Protein AF-A0A1G7HHD4-F1 (afdb_monomer)

Secondary structure (DSSP, 8-state):
----------PPPP-EEEEEETTEEEEEEGGG-------------TT--

Foldseek 3Di:
DDPPPPDPPPPDPFDWDWDDDVPDIDIDGPVPDPDDDDDDPDPDDPPDD

Sequence (49 aa):
MNATDASKQAAKPLEFLSFTLGEEEYGIDIQKVQELRGYDAVTRIANAP

pLDDT: mean 75.31, std 13.98, range [45.5, 94.0]

Structure (mmCIF, N/CA/C/O backbone):
data_AF-A0A1G7HHD4-F1
#
_entry.id   AF-A0A1G7HHD4-F1
#
loop_
_atom_site.group_PDB
_atom_site.id
_atom_site.type_symbol
_atom_site.label_atom_id
_atom_site.label_alt_id
_atom_site.label_comp_id
_atom_site.label_asym_id
_atom_site.label_entity_id
_atom_site.label_seq_id
_atom_site.pdbx_PDB_ins_code
_atom_site.Cartn_x
_atom_site.Cartn_y
_atom_site.Cartn_z
_atom_site.occupancy
_atom_site.B_iso_or_equiv
_atom_site.auth_seq_id
_atom_site.auth_comp_id
_atom_site.auth_asym_id
_atom_site.auth_atom_id
_atom_site.pdbx_PDB_model_num
ATOM 1 N N . MET A 1 1 ? -29.612 4.317 41.915 1.00 53.44 1 MET A N 1
ATOM 2 C CA . MET A 1 1 ? -28.199 4.564 41.555 1.00 53.44 1 MET A CA 1
ATOM 3 C C . MET A 1 1 ? -27.637 3.283 40.951 1.00 53.44 1 MET A C 1
ATOM 5 O O . MET A 1 1 ? -27.180 2.444 41.706 1.00 53.44 1 MET A O 1
ATOM 9 N N . ASN A 1 2 ? -27.718 3.104 39.628 1.00 45.50 2 ASN A N 1
ATOM 10 C CA . ASN A 1 2 ? -27.037 2.008 38.924 1.00 45.50 2 ASN A CA 1
ATOM 11 C C . ASN A 1 2 ? -26.011 2.634 37.983 1.00 45.50 2 ASN A C 1
ATOM 13 O O . ASN A 1 2 ? -26.336 3.032 36.869 1.00 45.50 2 ASN A O 1
ATOM 17 N N . ALA A 1 3 ? -24.796 2.800 38.494 1.00 57.81 3 ALA A N 1
ATOM 18 C CA . ALA A 1 3 ? -23.651 3.292 37.749 1.00 57.81 3 ALA A CA 1
ATOM 19 C C . ALA A 1 3 ? -22.788 2.097 37.338 1.00 57.81 3 ALA A C 1
ATOM 21 O O . ALA A 1 3 ? -21.832 1.782 38.033 1.00 57.81 3 ALA A O 1
ATOM 22 N N . THR A 1 4 ? -23.141 1.423 36.241 1.00 59.25 4 THR A N 1
ATOM 23 C CA . THR A 1 4 ? -22.255 0.453 35.569 1.00 59.25 4 THR A CA 1
ATOM 24 C C . THR A 1 4 ? -22.774 0.124 34.168 1.00 59.25 4 THR A C 1
ATOM 26 O O . THR A 1 4 ? -23.040 -1.021 33.833 1.00 59.25 4 THR A O 1
ATOM 29 N N . ASP A 1 5 ? -22.889 1.143 33.319 1.00 57.94 5 ASP A N 1
ATOM 30 C CA . ASP A 1 5 ? -22.799 0.950 31.864 1.00 57.94 5 ASP A CA 1
ATOM 31 C C . ASP A 1 5 ? -21.569 1.723 31.369 1.00 57.94 5 ASP A C 1
ATOM 33 O O . ASP A 1 5 ? -21.619 2.671 30.586 1.00 57.94 5 ASP A O 1
ATOM 37 N N . ALA A 1 6 ? -20.420 1.389 31.965 1.00 61.69 6 ALA A N 1
ATOM 38 C CA . ALA A 1 6 ? -19.130 1.866 31.497 1.00 61.69 6 ALA A CA 1
ATOM 39 C C . ALA A 1 6 ? -18.827 1.106 30.204 1.00 61.69 6 ALA A C 1
ATOM 41 O O . ALA A 1 6 ? -18.242 0.025 30.232 1.00 61.69 6 ALA A O 1
ATOM 42 N N . SER A 1 7 ? -19.329 1.656 29.098 1.00 60.50 7 SER A N 1
ATOM 43 C CA . SER A 1 7 ? -19.086 1.246 27.715 1.00 60.50 7 SER A CA 1
ATOM 44 C C . SER A 1 7 ? -17.691 0.637 27.521 1.00 60.50 7 SER A C 1
ATOM 46 O O . SER A 1 7 ? -16.693 1.326 27.315 1.00 60.50 7 SER A O 1
ATOM 48 N N . LYS A 1 8 ? -17.611 -0.699 27.564 1.00 60.78 8 LYS A N 1
ATOM 49 C CA . LYS A 1 8 ? -16.471 -1.438 27.022 1.00 60.78 8 LYS A CA 1
ATOM 50 C C . LYS A 1 8 ? -16.551 -1.285 25.515 1.00 60.78 8 LYS A C 1
ATOM 52 O O . LYS A 1 8 ? -17.131 -2.113 24.818 1.00 60.78 8 LYS A O 1
ATOM 57 N N . GLN A 1 9 ? -16.002 -0.185 25.021 1.00 63.88 9 GLN A N 1
ATOM 58 C CA . GLN A 1 9 ? -15.745 0.009 23.610 1.00 63.88 9 GLN A CA 1
ATOM 59 C C . GLN A 1 9 ? -14.650 -0.995 23.248 1.00 63.88 9 GLN A C 1
ATOM 61 O O . GLN A 1 9 ? -13.461 -0.730 23.399 1.00 63.88 9 GLN A O 1
ATOM 66 N N . ALA A 1 10 ? -15.065 -2.219 22.916 1.00 67.38 10 ALA A N 1
ATOM 67 C CA . ALA A 1 10 ? -14.167 -3.242 22.421 1.00 67.38 10 ALA A CA 1
ATOM 68 C C . ALA A 1 10 ? -13.453 -2.637 21.211 1.00 67.38 10 ALA A C 1
ATOM 70 O O . ALA A 1 10 ? -14.104 -2.273 20.229 1.00 67.38 10 ALA A O 1
ATOM 71 N N . ALA A 1 11 ? -12.139 -2.435 21.333 1.00 72.69 11 ALA A N 1
ATOM 72 C CA . ALA A 1 11 ? -11.329 -1.929 20.242 1.00 72.69 11 ALA A CA 1
ATOM 73 C C . ALA A 1 11 ? -11.576 -2.841 19.039 1.00 72.69 11 ALA A C 1
ATOM 75 O O . ALA A 1 11 ? -11.407 -4.059 19.143 1.00 72.69 11 ALA A O 1
ATOM 76 N N . LYS A 1 12 ? -12.055 -2.267 17.930 1.00 76.88 12 LYS A N 1
ATOM 77 C CA . LYS A 1 12 ? -12.206 -3.033 16.694 1.00 76.88 12 LYS A CA 1
ATOM 78 C C . LYS A 1 12 ? -10.844 -3.647 16.353 1.00 76.88 12 LYS A C 1
ATOM 80 O O . LYS A 1 12 ? -9.834 -2.957 16.522 1.00 76.88 12 LYS A O 1
ATOM 85 N N . PRO A 1 13 ? -10.804 -4.914 15.909 1.00 81.12 13 PRO A N 1
ATOM 86 C CA . PRO A 1 13 ? -9.566 -5.501 15.426 1.00 81.12 13 PRO A CA 1
ATOM 87 C C . PRO A 1 13 ? -8.996 -4.600 14.329 1.00 81.12 13 PRO A C 1
ATOM 89 O O . PRO A 1 13 ? -9.734 -4.120 13.470 1.00 81.12 13 PRO A O 1
ATOM 92 N N . LEU A 1 14 ? -7.701 -4.308 14.423 1.00 86.88 14 LEU A N 1
ATOM 93 C CA . LEU A 1 14 ? -7.015 -3.520 13.412 1.00 86.88 14 LEU A CA 1
ATOM 94 C C . LEU A 1 14 ? -6.767 -4.420 12.201 1.00 86.88 14 LEU A C 1
ATOM 96 O O . LEU A 1 14 ? -6.151 -5.478 12.328 1.00 86.88 14 LEU A O 1
ATOM 100 N N . GLU A 1 15 ? -7.263 -4.002 11.046 1.00 89.12 15 GLU A N 1
ATOM 101 C CA . GLU A 1 15 ? -7.166 -4.741 9.793 1.00 89.12 15 GLU A CA 1
ATOM 102 C C . GLU A 1 15 ? -6.272 -3.955 8.829 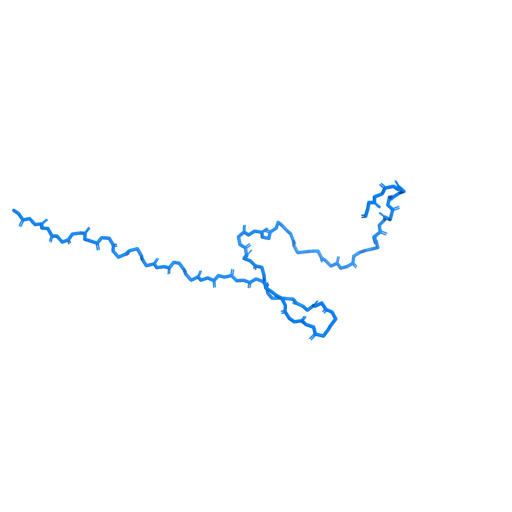1.00 89.12 15 GLU A C 1
ATOM 104 O O . GLU A 1 15 ? -6.493 -2.766 8.589 1.00 89.12 15 GLU A O 1
ATOM 109 N N . PHE A 1 16 ? -5.257 -4.615 8.273 1.00 91.44 16 PHE A N 1
ATOM 110 C CA . PHE A 1 16 ? -4.281 -3.986 7.388 1.00 91.44 16 PHE A CA 1
ATOM 111 C C . PHE A 1 16 ? -4.064 -4.820 6.131 1.00 91.44 16 PHE A C 1
ATOM 113 O O . PHE A 1 16 ? -4.055 -6.049 6.181 1.00 91.44 16 PHE A O 1
ATOM 120 N N . LEU A 1 17 ? -3.835 -4.138 5.013 1.00 89.81 17 LEU A N 1
ATOM 121 C CA . LEU A 1 17 ? -3.262 -4.726 3.812 1.00 89.81 17 LEU A CA 1
ATOM 122 C C . LEU A 1 17 ? -1.737 -4.630 3.909 1.00 89.81 17 LEU A C 1
ATOM 124 O O . LEU A 1 17 ? -1.213 -3.516 3.952 1.00 89.81 17 LEU A O 1
ATOM 128 N N . SER A 1 18 ? -1.043 -5.768 3.904 1.00 91.56 18 SER A N 1
ATOM 129 C CA . SER A 1 18 ? 0.415 -5.816 3.775 1.00 91.56 18 SER A CA 1
ATOM 130 C C . SER A 1 18 ? 0.846 -5.925 2.312 1.00 91.56 18 SER A C 1
ATOM 132 O O . SER A 1 18 ? 0.211 -6.606 1.504 1.00 91.56 18 SER A O 1
ATOM 134 N N . PHE A 1 19 ? 1.931 -5.241 1.962 1.00 88.62 19 PHE A N 1
ATOM 135 C CA . PHE A 1 19 ? 2.576 -5.332 0.655 1.00 88.62 19 PHE A CA 1
ATOM 136 C C . PHE A 1 19 ? 4.067 -5.023 0.782 1.00 88.62 19 PHE A C 1
ATOM 138 O O . PHE A 1 19 ? 4.504 -4.378 1.734 1.00 88.62 19 PHE A O 1
ATOM 145 N N . THR A 1 20 ? 4.855 -5.474 -0.188 1.00 89.12 20 THR A N 1
ATOM 146 C CA . THR A 1 20 ? 6.293 -5.215 -0.223 1.00 89.12 20 THR A CA 1
ATOM 147 C C . THR A 1 20 ? 6.635 -4.121 -1.224 1.00 89.12 20 THR A C 1
ATOM 149 O O . THR A 1 20 ? 6.036 -4.022 -2.298 1.00 89.12 20 THR A O 1
ATOM 152 N N . LEU A 1 21 ? 7.621 -3.298 -0.876 1.00 87.62 21 LEU A N 1
ATOM 153 C CA . LEU A 1 21 ? 8.245 -2.34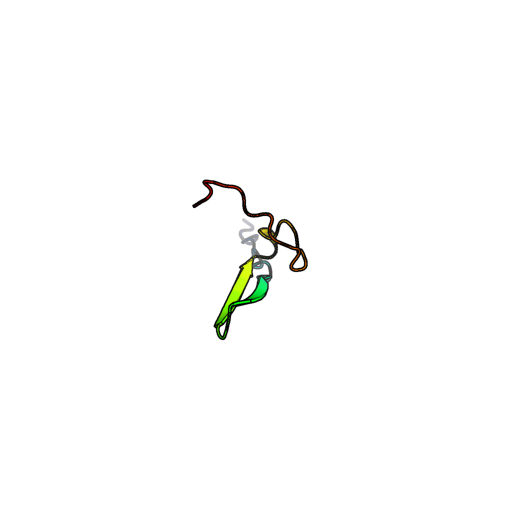0 -1.781 1.00 87.62 21 LEU A CA 1
ATOM 154 C C . LEU A 1 21 ? 9.746 -2.627 -1.811 1.00 87.62 21 LEU A C 1
ATOM 156 O O . LEU A 1 21 ? 10.473 -2.316 -0.871 1.00 87.62 21 LEU A O 1
ATOM 160 N N . GLY A 1 22 ? 10.206 -3.270 -2.886 1.00 89.06 22 GLY A N 1
ATOM 161 C CA . GLY A 1 22 ? 11.566 -3.806 -2.931 1.00 89.06 22 GLY A CA 1
ATOM 162 C C . GLY A 1 22 ? 11.746 -4.919 -1.895 1.00 89.06 22 GLY A C 1
ATOM 163 O O . GLY A 1 22 ? 11.095 -5.956 -1.999 1.00 89.06 22 GLY A O 1
ATOM 164 N N . GLU A 1 23 ? 12.616 -4.690 -0.909 1.00 91.88 23 GLU A N 1
ATOM 165 C CA . GLU A 1 23 ? 12.920 -5.637 0.180 1.00 91.88 23 GLU A CA 1
ATOM 166 C C . GLU A 1 23 ? 12.210 -5.298 1.504 1.00 91.88 23 GLU A C 1
ATOM 168 O O . GLU A 1 23 ? 12.360 -6.015 2.490 1.00 91.88 23 GLU A O 1
ATOM 173 N N . GLU A 1 24 ? 11.437 -4.212 1.541 1.00 92.38 24 GLU A N 1
ATOM 174 C CA . GLU A 1 24 ? 10.766 -3.729 2.748 1.00 92.38 24 GLU A CA 1
ATOM 175 C C . GLU A 1 24 ? 9.276 -4.097 2.762 1.00 92.38 24 GLU A C 1
ATOM 177 O O . GLU A 1 24 ? 8.611 -4.100 1.722 1.00 92.38 24 GLU A O 1
ATOM 182 N N . GLU A 1 25 ? 8.738 -4.366 3.953 1.00 94.00 25 GLU A N 1
ATOM 183 C CA . GLU A 1 25 ? 7.323 -4.679 4.174 1.00 94.00 25 GLU A CA 1
ATOM 184 C C . GLU A 1 25 ? 6.577 -3.468 4.745 1.00 94.00 25 GLU A C 1
ATOM 186 O O . GLU A 1 25 ? 6.984 -2.869 5.742 1.00 94.00 25 GLU A O 1
ATOM 191 N N . TYR A 1 26 ? 5.457 -3.126 4.112 1.00 91.69 26 TYR A N 1
ATOM 192 C CA . TYR A 1 26 ? 4.600 -2.002 4.469 1.00 91.69 26 TYR A CA 1
ATOM 193 C C . TYR A 1 26 ? 3.163 -2.472 4.700 1.00 91.69 26 TYR A C 1
ATOM 195 O O . TYR A 1 26 ? 2.713 -3.469 4.134 1.00 91.69 26 TYR A O 1
ATOM 203 N N . GLY A 1 27 ? 2.424 -1.728 5.528 1.00 91.19 27 GLY A N 1
ATOM 204 C CA . GLY A 1 27 ? 1.021 -1.993 5.837 1.00 91.19 27 GLY A CA 1
ATOM 205 C C . GLY A 1 27 ? 0.174 -0.727 5.775 1.00 91.19 27 GLY A C 1
ATOM 206 O O . GLY A 1 27 ? 0.583 0.321 6.276 1.00 91.19 27 GLY A O 1
ATOM 207 N N . ILE A 1 28 ? -1.019 -0.815 5.187 1.00 89.06 28 ILE A N 1
ATOM 208 C CA . ILE A 1 28 ? -2.015 0.268 5.193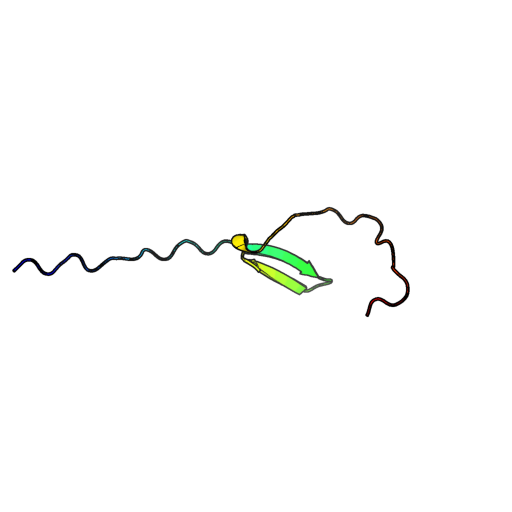 1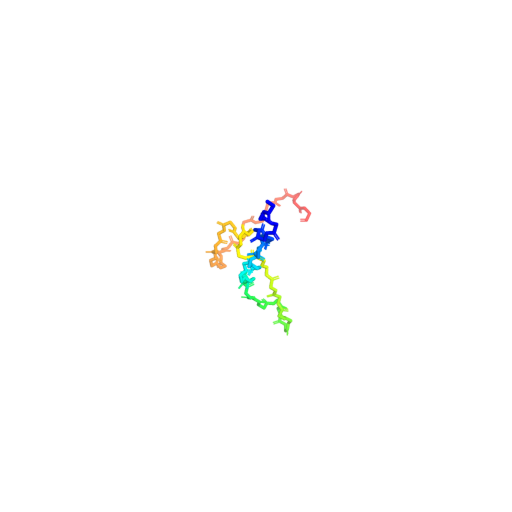.00 89.06 28 ILE A CA 1
ATOM 209 C C . ILE A 1 28 ? -3.332 -0.213 5.790 1.00 89.06 28 ILE A C 1
ATOM 211 O O . ILE A 1 28 ? -3.707 -1.369 5.615 1.00 89.06 28 ILE A O 1
ATOM 215 N N . ASP A 1 29 ? -4.027 0.668 6.512 1.00 88.69 29 ASP A N 1
ATOM 216 C CA . ASP A 1 29 ? -5.341 0.367 7.094 1.00 88.69 29 ASP A CA 1
ATOM 217 C C . ASP A 1 29 ? -6.313 -0.032 5.979 1.00 88.69 29 ASP A C 1
ATOM 219 O O . ASP A 1 29 ? -6.481 0.714 5.007 1.00 88.69 29 ASP A O 1
ATOM 223 N N . ILE A 1 30 ? -6.946 -1.200 6.116 1.00 88.25 30 ILE A N 1
ATOM 224 C CA . ILE A 1 30 ? -7.830 -1.742 5.082 1.00 88.25 30 ILE A CA 1
ATOM 225 C C . ILE A 1 30 ? -8.986 -0.786 4.768 1.00 88.25 30 ILE A C 1
ATOM 227 O O . ILE A 1 30 ? -9.429 -0.705 3.627 1.00 88.25 30 ILE A O 1
ATOM 231 N N . GLN A 1 31 ? -9.438 0.005 5.746 1.00 86.88 31 GLN A N 1
ATOM 232 C CA . GLN A 1 31 ? -10.541 0.951 5.571 1.00 86.88 31 GLN A CA 1
ATOM 233 C C . GLN A 1 31 ? -10.150 2.153 4.705 1.00 86.88 31 GLN A C 1
ATOM 235 O O . GLN A 1 31 ? -11.019 2.892 4.245 1.00 86.88 31 GLN A O 1
ATOM 240 N N . LYS A 1 32 ? -8.849 2.365 4.481 1.00 84.12 32 LYS A N 1
ATOM 241 C CA . LYS A 1 32 ? -8.322 3.407 3.593 1.00 84.12 32 LYS A CA 1
ATOM 242 C C . LYS A 1 32 ? -8.034 2.901 2.180 1.00 84.12 32 LYS A C 1
ATOM 244 O O . LYS A 1 32 ? -7.738 3.717 1.307 1.00 84.12 32 LYS A O 1
ATOM 249 N N . VAL A 1 33 ? -8.105 1.591 1.939 1.00 84.56 33 VAL A N 1
ATOM 250 C CA . VAL A 1 33 ? -7.883 1.007 0.612 1.00 84.56 33 VAL A CA 1
ATOM 251 C C . VAL A 1 33 ? -9.086 1.317 -0.275 1.00 84.56 33 VAL A C 1
ATOM 253 O O . VAL A 1 33 ? -10.200 0.892 0.014 1.00 84.56 33 VAL A O 1
ATOM 256 N N . GLN A 1 34 ? -8.868 2.058 -1.364 1.00 83.19 34 GLN A N 1
ATOM 257 C CA . GLN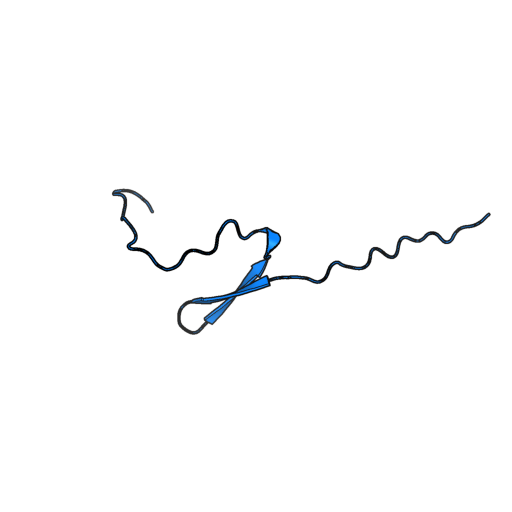 A 1 34 ? -9.927 2.347 -2.339 1.00 83.19 34 GLN A CA 1
ATOM 258 C C . GLN A 1 34 ? -10.111 1.195 -3.335 1.00 83.19 34 GLN A C 1
ATOM 260 O O . GLN A 1 34 ? -11.236 0.823 -3.652 1.00 83.19 34 GLN A O 1
ATOM 265 N N . GLU A 1 35 ? -9.009 0.614 -3.814 1.00 85.06 35 GLU A N 1
ATOM 266 C CA . GLU A 1 35 ? -9.000 -0.495 -4.769 1.00 85.06 35 GLU A CA 1
ATOM 267 C C . GLU A 1 35 ? -7.661 -1.248 -4.723 1.00 85.06 35 GLU A C 1
ATOM 269 O O . GLU A 1 35 ? -6.613 -0.663 -4.454 1.00 85.06 35 GLU A O 1
ATOM 274 N N . LEU A 1 36 ? -7.697 -2.551 -5.011 1.00 80.38 36 LEU A N 1
ATOM 275 C CA . LEU A 1 36 ? -6.516 -3.384 -5.244 1.00 80.38 36 LEU A CA 1
ATOM 276 C C . LEU A 1 36 ? -6.387 -3.611 -6.752 1.00 80.38 36 LEU A C 1
ATOM 278 O O . LEU A 1 36 ? -7.139 -4.402 -7.322 1.00 80.38 36 LEU A O 1
ATOM 282 N N . ARG A 1 37 ? -5.457 -2.911 -7.410 1.00 81.00 37 ARG A N 1
ATOM 283 C CA . ARG A 1 37 ? -5.158 -3.120 -8.835 1.00 81.00 37 ARG A CA 1
ATOM 284 C C . ARG A 1 37 ? -3.885 -3.937 -9.014 1.00 81.00 37 ARG A C 1
ATOM 286 O O . ARG A 1 37 ? -2.893 -3.707 -8.328 1.00 81.00 37 ARG A O 1
ATOM 293 N N . GLY A 1 38 ? -3.905 -4.857 -9.977 1.00 75.62 38 GLY A N 1
ATOM 294 C CA . GLY A 1 38 ? -2.676 -5.433 -10.516 1.00 75.62 38 GLY A CA 1
ATOM 295 C C . GLY A 1 38 ? -1.870 -4.360 -11.252 1.00 75.62 38 GLY 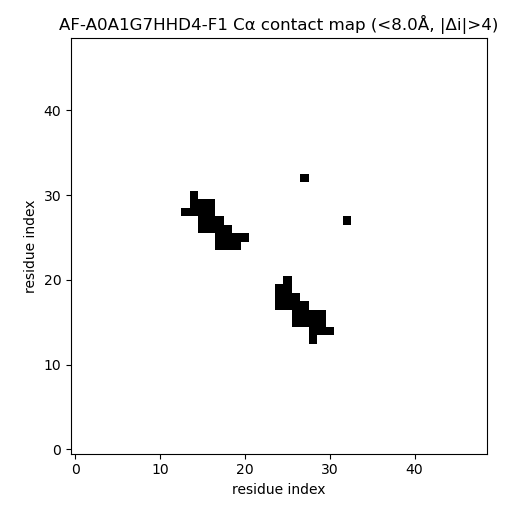A C 1
ATOM 296 O O . GLY A 1 38 ? -2.449 -3.400 -11.761 1.00 75.62 38 GLY A O 1
ATOM 297 N N . TYR A 1 39 ? -0.546 -4.513 -11.291 1.00 61.59 39 TYR A N 1
ATOM 298 C CA . TYR A 1 39 ? 0.337 -3.616 -12.036 1.00 61.59 39 TYR A CA 1
ATOM 299 C C . TYR A 1 39 ? -0.049 -3.643 -13.523 1.00 61.59 39 TYR A C 1
ATOM 301 O O . TYR A 1 39 ? 0.247 -4.604 -14.230 1.00 61.59 39 TYR A O 1
ATOM 309 N N . ASP A 1 40 ? -0.736 -2.602 -13.978 1.00 61.75 40 ASP A N 1
ATOM 310 C CA . ASP A 1 40 ? -1.004 -2.351 -15.391 1.00 61.75 40 ASP A CA 1
ATOM 311 C C . ASP A 1 40 ? -0.030 -1.274 -15.894 1.00 61.75 40 ASP A C 1
ATOM 313 O O . ASP A 1 40 ? 0.578 -0.548 -15.0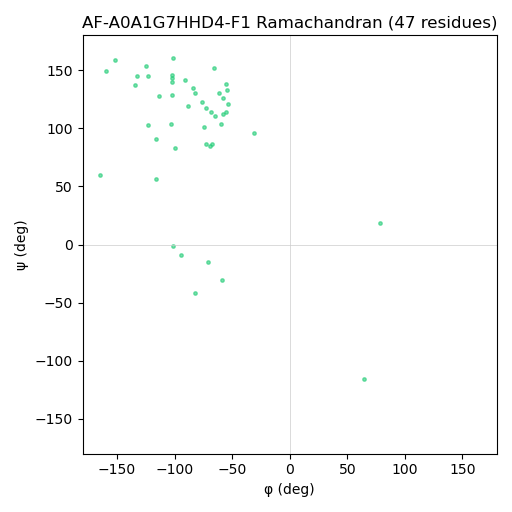98 1.00 61.75 40 ASP A O 1
ATOM 317 N N . ALA A 1 41 ? 0.172 -1.183 -17.205 1.00 55.88 41 ALA A N 1
ATOM 318 C CA . ALA A 1 41 ? 1.132 -0.256 -17.787 1.00 55.88 41 ALA A CA 1
ATOM 319 C C . ALA A 1 41 ? 0.810 1.193 -17.372 1.00 55.88 41 ALA A C 1
ATOM 321 O O . ALA A 1 41 ? -0.201 1.773 -17.777 1.00 55.88 41 ALA A O 1
ATOM 32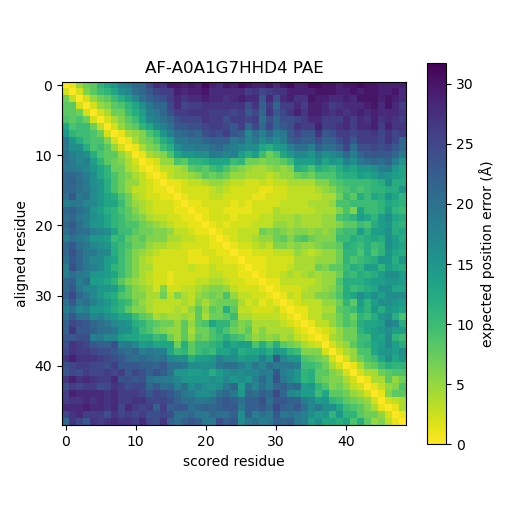2 N N . VAL A 1 42 ? 1.688 1.798 -16.561 1.00 63.22 42 VAL A N 1
ATOM 323 C CA . VAL A 1 42 ? 1.523 3.182 -16.105 1.00 63.22 42 VAL A CA 1
ATOM 324 C C . VAL A 1 42 ? 1.623 4.104 -17.318 1.00 63.22 42 VAL A C 1
ATOM 326 O O . VAL A 1 42 ? 2.692 4.272 -17.907 1.00 63.22 42 VAL A O 1
ATOM 329 N N . THR A 1 43 ? 0.505 4.724 -17.697 1.00 67.81 43 THR A N 1
ATOM 330 C CA . THR A 1 43 ? 0.510 5.760 -18.733 1.00 67.81 43 THR A CA 1
ATOM 331 C C . THR A 1 43 ? 1.111 7.022 -18.129 1.00 67.81 43 THR A C 1
ATOM 333 O O . THR A 1 43 ? 0.467 7.737 -17.363 1.00 67.81 43 THR A O 1
ATOM 336 N N . ARG A 1 44 ? 2.384 7.277 -18.432 1.00 65.31 44 ARG A N 1
ATOM 337 C CA . ARG A 1 44 ? 3.102 8.445 -17.922 1.00 65.31 44 ARG A CA 1
ATOM 338 C C . ARG A 1 44 ? 2.520 9.715 -18.544 1.00 65.31 44 ARG A C 1
ATOM 340 O O . ARG A 1 44 ? 2.643 9.926 -19.748 1.00 65.31 44 ARG A O 1
ATOM 347 N N . ILE A 1 45 ? 1.898 10.565 -17.731 1.00 71.19 45 ILE A N 1
ATOM 348 C CA . ILE A 1 45 ? 1.416 11.880 -18.169 1.00 71.19 45 ILE A CA 1
ATOM 349 C C . ILE A 1 45 ? 2.592 12.863 -18.137 1.00 71.19 45 ILE A C 1
ATOM 351 O O . ILE A 1 45 ? 3.319 12.945 -17.145 1.00 71.19 45 ILE A O 1
ATOM 355 N N . ALA A 1 46 ? 2.797 13.607 -19.227 1.00 55.62 46 ALA A N 1
ATOM 356 C CA . ALA A 1 46 ? 3.795 14.671 -19.267 1.00 55.62 46 ALA A CA 1
ATOM 357 C C . ALA A 1 46 ? 3.452 15.756 -18.224 1.00 55.62 46 ALA A C 1
ATOM 359 O O . ALA A 1 46 ? 2.326 16.248 -18.200 1.00 55.62 46 ALA A O 1
ATOM 360 N N . ASN A 1 47 ? 4.437 16.148 -17.407 1.00 59.06 47 ASN A N 1
ATOM 361 C CA . ASN A 1 47 ? 4.351 17.138 -16.315 1.00 59.06 47 ASN A CA 1
ATOM 362 C C . ASN A 1 47 ? 3.716 16.685 -14.978 1.00 59.06 47 ASN A C 1
ATOM 364 O O . ASN A 1 47 ? 3.352 17.544 -14.178 1.00 59.06 47 ASN A O 1
ATOM 368 N N . ALA A 1 48 ? 3.603 15.384 -14.691 1.00 58.69 48 ALA A N 1
ATOM 369 C CA . ALA A 1 48 ? 3.325 14.918 -13.325 1.00 58.69 48 ALA A CA 1
ATOM 370 C C . ALA A 1 48 ? 4.639 14.816 -12.506 1.00 58.69 48 ALA A C 1
ATOM 372 O O . ALA A 1 48 ? 5.626 14.328 -13.069 1.00 58.69 48 ALA A O 1
ATOM 373 N N . PRO A 1 49 ? 4.682 15.295 -11.244 1.00 59.94 49 PRO A N 1
ATOM 374 C CA . PRO A 1 49 ? 5.840 15.138 -10.360 1.00 59.94 49 PRO A CA 1
ATOM 375 C C . PRO A 1 49 ? 6.088 13.679 -9.959 1.00 59.94 49 PRO A C 1
ATOM 377 O O . PRO A 1 49 ? 5.108 12.899 -9.903 1.00 59.9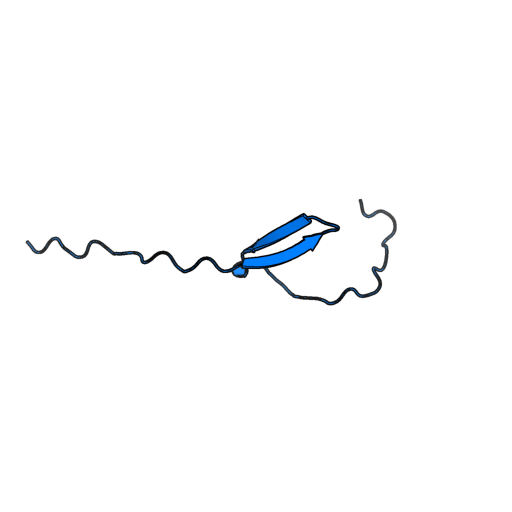4 49 PRO A O 1
#

Nearest PDB structures (foldseek):
  5xtb-assembly1_P  TM=2.502E-01  e=7.509E+00  Homo sapiens

Mean predicted aligned error: 12.92 Å

Solvent-accessible surface area (backbone atoms only — not comparable to full-atom values): 3731 Å² total; per-residue (Å²): 140,86,91,78,83,77,77,78,73,72,77,71,82,88,55,62,47,74,51,71,63,91,94,44,82,46,72,43,55,46,91,73,59,89,76,91,76,77,96,64,89,78,80,82,62,90,90,67,133

Radius of gyration: 20.55 Å; Cα contacts (8 Å, |Δi|>4): 23; chains: 1; bounding box: 41×23×61 Å